Protein AF-A0A968CR43-F1 (afdb_monomer)

Foldseek 3Di:
DPVVLQLLLLQQQQVLQLCLLVDPDPVSNVVSVVSNVSSPVSNVVVVLVVQCVVCVPNNVVSSVVVVVVVVVCVVCVCVQQVVLCVVPNSNSSNVSNVVSVVVSVD

Structure (mmCIF, N/CA/C/O backbone):
data_AF-A0A968CR43-F1
#
_entry.id   AF-A0A968CR43-F1
#
loop_
_atom_site.group_PDB
_atom_site.id
_atom_site.type_symbol
_atom_site.label_atom_id
_atom_site.label_alt_id
_atom_site.label_comp_id
_atom_site.label_asym_id
_atom_site.label_entity_id
_atom_site.label_seq_id
_atom_site.pdbx_PDB_ins_code
_atom_site.Cartn_x
_atom_site.Cartn_y
_atom_site.Cartn_z
_atom_site.occupancy
_atom_site.B_iso_or_equiv
_atom_site.auth_seq_id
_atom_site.auth_comp_id
_atom_site.auth_asym_id
_atom_site.auth_atom_id
_atom_site.pdbx_PDB_model_num
ATOM 1 N N . SER A 1 1 ? -20.853 -5.723 7.496 1.00 53.69 1 SER A N 1
ATOM 2 C CA . SER A 1 1 ? -19.600 -5.266 6.861 1.00 53.69 1 SER A CA 1
ATOM 3 C C . SER A 1 1 ? -19.460 -5.931 5.505 1.00 53.69 1 SER A C 1
ATOM 5 O O . SER A 1 1 ? -20.000 -7.021 5.349 1.00 53.69 1 SER A O 1
ATOM 7 N N . ARG A 1 2 ? -18.795 -5.307 4.524 1.00 67.81 2 ARG A N 1
ATOM 8 C CA . ARG A 1 2 ? -18.420 -5.965 3.259 1.00 67.81 2 ARG A CA 1
ATOM 9 C C . ARG A 1 2 ? -16.917 -6.284 3.300 1.00 67.81 2 ARG A C 1
ATOM 11 O O . ARG A 1 2 ? -16.151 -5.620 2.613 1.00 67.81 2 ARG A O 1
ATOM 18 N N . PRO A 1 3 ? -16.478 -7.260 4.122 1.00 72.00 3 PRO A N 1
ATOM 19 C CA . PRO A 1 3 ? -15.052 -7.525 4.361 1.00 72.00 3 PRO A CA 1
ATOM 20 C C . PRO A 1 3 ? -14.288 -7.847 3.070 1.00 72.00 3 PRO A C 1
ATOM 22 O O . PRO A 1 3 ? -13.105 -7.548 2.955 1.00 72.00 3 PRO A O 1
ATOM 25 N N . PHE A 1 4 ? -14.987 -8.365 2.056 1.00 82.56 4 PHE A N 1
ATOM 26 C CA . PHE A 1 4 ? -14.412 -8.632 0.742 1.00 82.56 4 PHE A CA 1
ATOM 27 C C . PHE A 1 4 ? -13.878 -7.369 0.042 1.00 82.56 4 PHE A C 1
ATOM 29 O O . PHE A 1 4 ? -12.869 -7.456 -0.648 1.00 82.56 4 PHE A O 1
ATOM 36 N N . LEU A 1 5 ? -14.503 -6.195 0.224 1.00 87.12 5 LEU A N 1
ATOM 37 C CA . LEU A 1 5 ? -14.041 -4.945 -0.401 1.00 87.12 5 LEU A CA 1
ATOM 38 C C . LEU A 1 5 ? -12.698 -4.486 0.162 1.00 87.12 5 LEU A C 1
ATOM 40 O O . LEU A 1 5 ? -11.914 -3.872 -0.552 1.00 87.12 5 LEU A O 1
ATOM 44 N N . LEU A 1 6 ? -12.436 -4.819 1.423 1.00 90.12 6 LEU A N 1
ATOM 45 C CA . LEU A 1 6 ? -11.206 -4.484 2.124 1.00 90.12 6 LEU A CA 1
ATOM 46 C C . LEU A 1 6 ? -10.024 -5.235 1.492 1.00 90.12 6 LEU A C 1
ATOM 48 O O . LEU A 1 6 ? -9.072 -4.615 1.027 1.00 90.12 6 LEU A O 1
ATOM 52 N N . ILE A 1 7 ? -10.147 -6.560 1.376 1.00 91.12 7 ILE A N 1
ATOM 53 C CA . ILE A 1 7 ? -9.113 -7.427 0.793 1.00 91.12 7 ILE A CA 1
ATOM 54 C C . ILE A 1 7 ? -8.955 -7.151 -0.707 1.00 91.12 7 ILE A C 1
ATOM 56 O O . ILE A 1 7 ? -7.839 -6.964 -1.188 1.00 91.12 7 ILE A O 1
ATOM 60 N N . ILE A 1 8 ? -10.060 -7.072 -1.456 1.00 92.25 8 ILE A N 1
ATOM 61 C CA . ILE A 1 8 ? -10.008 -6.813 -2.902 1.00 92.25 8 ILE A CA 1
ATOM 62 C C . ILE A 1 8 ? -9.433 -5.424 -3.185 1.00 92.25 8 ILE A C 1
ATOM 64 O O . ILE A 1 8 ? -8.581 -5.291 -4.058 1.00 92.25 8 ILE A O 1
ATOM 68 N N . GLY A 1 9 ? -9.863 -4.396 -2.447 1.00 93.56 9 GLY A N 1
ATOM 69 C CA . GLY A 1 9 ? -9.352 -3.037 -2.607 1.00 93.56 9 GLY A CA 1
ATOM 70 C C . GLY A 1 9 ? -7.846 -2.966 -2.369 1.00 93.56 9 GLY A C 1
ATOM 71 O O . GLY A 1 9 ? -7.120 -2.381 -3.172 1.00 93.56 9 GLY A O 1
ATOM 72 N N . LEU A 1 10 ? -7.365 -3.645 -1.325 1.00 93.44 10 LEU A N 1
ATOM 73 C CA . LEU A 1 10 ? -5.944 -3.713 -1.008 1.00 93.44 10 LEU A CA 1
ATOM 74 C C . LEU A 1 10 ? -5.141 -4.437 -2.102 1.00 93.44 10 LEU A C 1
ATOM 76 O O . LEU A 1 10 ? -4.127 -3.910 -2.559 1.00 93.44 10 LEU A O 1
ATOM 80 N N . ILE A 1 11 ? -5.614 -5.596 -2.576 1.00 93.38 11 ILE A N 1
ATOM 81 C CA . ILE A 1 11 ? -4.968 -6.344 -3.668 1.00 93.38 11 ILE A CA 1
ATOM 82 C C . ILE A 1 11 ? -4.925 -5.502 -4.948 1.00 93.38 11 ILE A C 1
ATOM 84 O O . ILE A 1 11 ? -3.871 -5.404 -5.571 1.00 93.38 11 ILE A O 1
ATOM 88 N N . LEU A 1 12 ? -6.032 -4.856 -5.329 1.00 94.88 12 LEU A N 1
ATOM 89 C CA . LEU A 1 12 ? -6.087 -4.000 -6.519 1.00 94.88 12 LEU A CA 1
ATOM 90 C C . LEU A 1 12 ? -5.120 -2.815 -6.418 1.00 94.88 12 LEU A C 1
ATOM 92 O O . LEU A 1 12 ? -4.440 -2.505 -7.396 1.00 94.88 12 LEU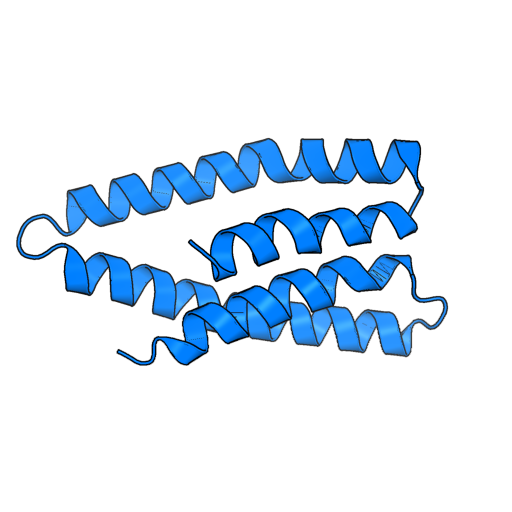 A O 1
ATOM 96 N N . ALA A 1 13 ? -5.017 -2.192 -5.240 1.00 94.56 13 ALA A N 1
ATOM 97 C CA . ALA A 1 13 ? -4.058 -1.125 -4.973 1.00 94.56 13 ALA A CA 1
ATOM 98 C C . ALA A 1 13 ? -2.608 -1.607 -5.153 1.00 94.56 13 ALA A C 1
ATOM 100 O O . ALA A 1 13 ? -1.854 -1.046 -5.948 1.00 94.56 13 ALA A O 1
ATOM 101 N N . GLY A 1 14 ? -2.222 -2.679 -4.456 1.00 93.69 14 GLY A N 1
ATOM 102 C CA . GLY A 1 14 ? -0.846 -3.180 -4.471 1.00 93.69 14 GLY A CA 1
ATOM 103 C C . GLY A 1 14 ? -0.416 -3.769 -5.807 1.00 93.69 14 GLY A C 1
ATOM 104 O O . GLY A 1 14 ? 0.665 -3.457 -6.298 1.00 93.69 14 GLY A O 1
ATOM 105 N N . VAL A 1 15 ? -1.261 -4.603 -6.414 1.00 94.12 15 VAL A N 1
ATOM 106 C CA . VAL A 1 15 ? -0.968 -5.243 -7.704 1.00 94.12 15 VAL A CA 1
ATOM 107 C C . VAL A 1 15 ? -0.970 -4.212 -8.828 1.00 94.12 15 VAL A C 1
ATOM 109 O O . VAL A 1 15 ? -0.076 -4.239 -9.672 1.00 94.12 15 VAL A O 1
ATOM 112 N N . GLY A 1 16 ? -1.923 -3.273 -8.815 1.00 95.50 16 GLY A N 1
ATOM 113 C CA . GLY A 1 16 ? -1.978 -2.181 -9.782 1.00 95.50 16 GLY A CA 1
ATOM 114 C C . GLY A 1 16 ? -0.6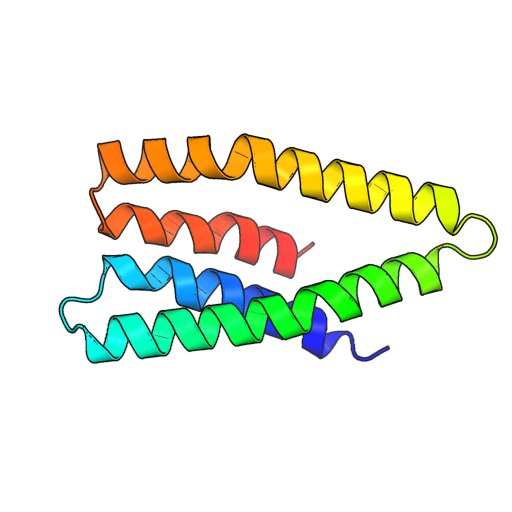79 -1.382 -9.785 1.00 95.50 16 GLY A C 1
ATOM 115 O O . GLY A 1 16 ? 0.000 -1.326 -10.806 1.00 95.50 16 GLY A O 1
ATOM 116 N N . LEU A 1 17 ? -0.279 -0.832 -8.635 1.00 94.75 17 LEU A N 1
ATOM 117 C CA . LEU A 1 17 ? 0.944 -0.033 -8.557 1.00 94.75 17 LEU A CA 1
ATOM 118 C C . LEU A 1 17 ? 2.217 -0.872 -8.753 1.00 94.75 17 LEU A C 1
ATOM 120 O O . LEU A 1 17 ? 3.168 -0.419 -9.388 1.00 94.75 17 LEU A O 1
ATOM 124 N N . GLY A 1 18 ? 2.240 -2.098 -8.226 1.00 95.50 18 GLY A N 1
ATOM 125 C CA . GLY A 1 18 ? 3.429 -2.944 -8.226 1.00 95.50 18 GLY A CA 1
ATOM 126 C C . GLY A 1 18 ? 3.823 -3.490 -9.598 1.00 95.50 18 GLY A C 1
ATOM 127 O O . GLY A 1 18 ? 4.999 -3.748 -9.841 1.00 95.50 18 GLY A O 1
ATOM 128 N N . LEU A 1 19 ? 2.872 -3.634 -10.524 1.00 96.25 19 LEU A N 1
ATOM 129 C CA . LEU A 1 19 ? 3.152 -4.107 -11.884 1.00 96.25 19 LEU A CA 1
ATOM 130 C C . LEU A 1 19 ? 3.542 -2.986 -12.861 1.00 96.25 19 LEU A C 1
ATOM 132 O O . LEU A 1 19 ? 4.010 -3.283 -13.965 1.00 96.25 19 LEU A O 1
ATOM 136 N N . ILE A 1 20 ? 3.383 -1.708 -12.487 1.00 96.19 20 ILE A N 1
ATOM 137 C CA . ILE A 1 20 ? 3.617 -0.566 -13.390 1.00 96.19 20 ILE A CA 1
ATOM 138 C C . ILE A 1 20 ? 5.031 -0.582 -13.970 1.00 96.19 20 ILE A C 1
ATOM 140 O O . ILE A 1 20 ? 5.194 -0.440 -15.180 1.00 96.19 20 ILE A O 1
ATOM 144 N N . GLY A 1 21 ? 6.057 -0.801 -13.149 1.00 93.81 21 GLY A N 1
ATOM 145 C CA . GLY A 1 21 ? 7.440 -0.734 -13.620 1.00 93.81 21 GLY A CA 1
ATOM 146 C C . GLY A 1 21 ? 7.917 -1.959 -14.405 1.00 93.81 21 GLY A C 1
ATOM 147 O O . GLY A 1 21 ? 9.044 -1.973 -14.896 1.00 93.81 21 GLY A O 1
ATOM 148 N N . LEU A 1 22 ? 7.065 -2.977 -14.566 1.00 94.81 22 LEU A N 1
ATOM 149 C CA . LEU A 1 22 ? 7.291 -4.086 -15.498 1.00 94.81 22 LEU A CA 1
ATOM 150 C C . LEU A 1 22 ? 6.746 -3.779 -16.902 1.00 94.81 22 LEU A C 1
ATOM 152 O O . LEU A 1 22 ? 7.096 -4.459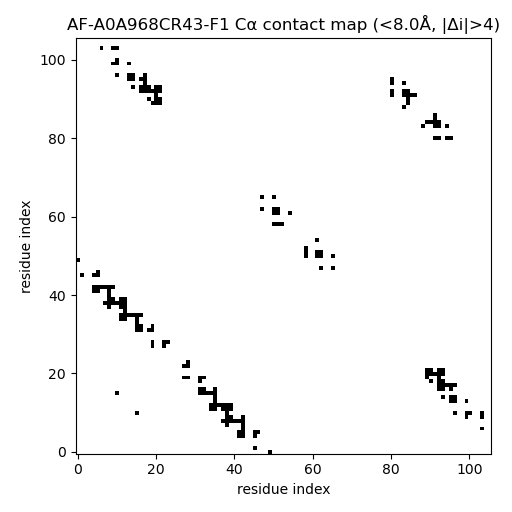 -17.871 1.00 94.81 22 LEU A O 1
ATOM 156 N N . CYS A 1 23 ? 5.886 -2.767 -17.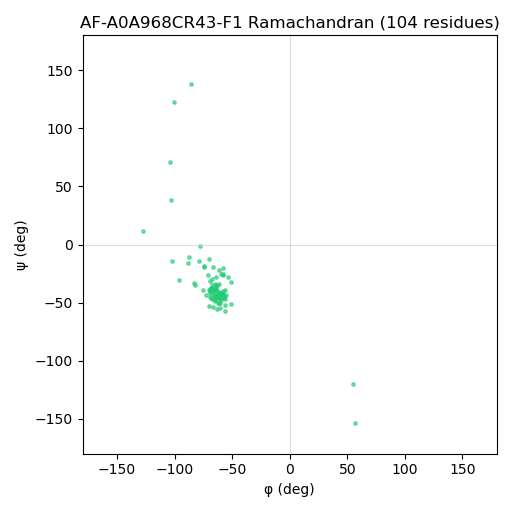026 1.00 95.50 23 CYS A N 1
ATOM 157 C CA . CYS A 1 23 ? 5.196 -2.444 -18.264 1.00 95.50 23 CYS A CA 1
ATOM 158 C C . CYS A 1 23 ? 6.036 -1.535 -19.166 1.00 95.50 23 CYS A C 1
ATOM 160 O O . CYS A 1 23 ? 6.629 -0.557 -18.725 1.00 95.50 23 CYS A O 1
ATOM 162 N N . LYS A 1 24 ? 6.022 -1.828 -20.472 1.00 91.81 24 LYS A N 1
ATOM 163 C CA . LYS A 1 24 ? 6.643 -0.982 -21.512 1.00 91.81 24 LYS A CA 1
ATOM 164 C C . LYS A 1 24 ? 5.631 -0.132 -22.289 1.00 91.81 24 LYS A C 1
ATOM 166 O O . LYS A 1 24 ? 6.022 0.771 -23.017 1.00 91.81 24 LYS A O 1
ATOM 171 N N . ASN A 1 25 ? 4.338 -0.441 -22.168 1.00 95.56 25 ASN A N 1
ATOM 172 C CA . ASN A 1 25 ? 3.260 0.245 -22.880 1.00 95.56 25 ASN A CA 1
ATOM 173 C C . ASN A 1 25 ? 2.570 1.254 -21.953 1.00 95.56 25 ASN A C 1
ATOM 175 O O . ASN A 1 25 ? 2.024 0.873 -20.917 1.00 95.56 25 ASN A O 1
ATOM 179 N N . TYR A 1 26 ? 2.545 2.522 -22.364 1.00 95.06 26 TYR A N 1
ATOM 180 C CA . TYR A 1 26 ? 1.913 3.618 -21.629 1.00 95.06 26 TYR A CA 1
ATOM 181 C C . TYR A 1 26 ? 0.429 3.370 -21.314 1.00 95.06 26 TYR A C 1
ATOM 183 O O . TYR A 1 26 ? -0.023 3.659 -20.209 1.00 95.06 26 TYR A O 1
ATOM 191 N N . GLN A 1 27 ? -0.328 2.780 -22.244 1.00 97.25 27 GLN A N 1
ATOM 192 C CA . GLN A 1 27 ? -1.747 2.481 -22.029 1.00 97.25 27 GLN A CA 1
ATOM 193 C C . GLN A 1 27 ? -1.944 1.468 -20.893 1.00 97.25 27 GLN A C 1
ATOM 195 O O . GLN A 1 27 ? -2.855 1.623 -20.083 1.00 97.25 27 GLN A O 1
ATOM 200 N N . LEU A 1 28 ? -1.060 0.467 -20.792 1.00 96.12 28 LEU A N 1
ATOM 201 C CA . LEU A 1 28 ? -1.090 -0.510 -19.699 1.00 96.12 28 LEU A CA 1
ATOM 202 C C . LEU A 1 28 ? -0.695 0.125 -18.365 1.00 96.12 28 LEU A C 1
ATOM 204 O O . LEU A 1 28 ? -1.336 -0.153 -17.357 1.00 96.12 28 LEU A O 1
ATOM 208 N N . VAL A 1 29 ? 0.301 1.017 -18.359 1.00 96.88 29 VAL A N 1
ATOM 209 C CA . VAL A 1 29 ? 0.666 1.788 -17.159 1.00 96.88 29 VAL A CA 1
ATOM 210 C C . VAL A 1 29 ? -0.529 2.596 -16.651 1.00 96.88 29 VAL A C 1
ATOM 212 O O . VAL A 1 29 ? -0.830 2.557 -15.461 1.00 96.88 29 VAL A O 1
ATOM 215 N N . MET A 1 30 ? -1.255 3.269 -17.547 1.00 97.69 30 MET A N 1
ATOM 216 C CA . MET A 1 30 ? -2.456 4.024 -17.182 1.00 97.69 30 MET A CA 1
ATOM 217 C C . MET A 1 30 ? -3.575 3.120 -16.662 1.00 97.69 30 MET A C 1
ATOM 219 O O . MET A 1 30 ? -4.167 3.420 -15.627 1.00 97.69 30 MET A O 1
ATOM 223 N N . ALA A 1 31 ? -3.833 1.985 -17.315 1.00 97.50 31 ALA A N 1
ATOM 224 C CA . ALA A 1 31 ? -4.827 1.019 -16.848 1.00 97.50 31 ALA A CA 1
ATOM 225 C C . ALA A 1 31 ? -4.499 0.486 -15.440 1.00 97.50 31 ALA A C 1
ATOM 227 O O . ALA A 1 31 ? -5.382 0.401 -14.583 1.00 97.50 31 ALA A O 1
ATOM 228 N N . LEU A 1 32 ? -3.227 0.185 -15.171 1.00 97.44 32 LEU A N 1
ATOM 229 C CA . LEU A 1 32 ? -2.753 -0.252 -13.858 1.00 97.44 32 LEU A CA 1
ATOM 230 C C . LEU A 1 32 ? -2.848 0.855 -12.800 1.00 97.44 32 LEU A C 1
ATOM 232 O O . LEU A 1 32 ? -3.294 0.590 -11.685 1.00 97.44 32 LEU A O 1
ATOM 236 N N . ALA A 1 33 ? -2.505 2.097 -13.149 1.00 97.25 33 ALA A N 1
ATOM 237 C CA . ALA A 1 33 ? -2.637 3.242 -12.251 1.00 97.25 33 ALA A CA 1
ATOM 238 C C . ALA A 1 33 ? -4.104 3.500 -11.866 1.00 97.25 33 ALA A C 1
ATOM 240 O O . ALA A 1 33 ? -4.407 3.691 -10.688 1.00 97.25 33 ALA A O 1
ATOM 241 N N . VAL A 1 34 ? -5.033 3.428 -12.828 1.00 98.00 34 VAL A N 1
ATOM 242 C CA . VAL A 1 34 ? -6.478 3.530 -12.558 1.00 98.00 34 VAL A CA 1
ATOM 243 C C . VAL A 1 34 ? -6.947 2.375 -11.677 1.00 98.00 34 VAL A C 1
ATOM 245 O O . VAL A 1 34 ? -7.655 2.604 -10.699 1.00 98.00 34 VAL A O 1
ATOM 248 N N . THR A 1 35 ? -6.516 1.146 -11.973 1.00 97.25 35 THR A N 1
ATOM 249 C CA . THR A 1 35 ? -6.846 -0.040 -11.165 1.00 97.25 35 THR A CA 1
ATOM 250 C C . THR A 1 35 ? -6.390 0.136 -9.717 1.00 97.25 35 THR A C 1
ATOM 252 O O . THR A 1 35 ? -7.164 -0.099 -8.788 1.00 97.25 35 THR A O 1
ATOM 255 N N . SER A 1 36 ? -5.168 0.636 -9.521 1.00 97.38 36 SER A N 1
ATOM 256 C CA . SER A 1 36 ? -4.654 0.963 -8.195 1.00 97.38 36 SER A CA 1
ATOM 257 C C . SER A 1 36 ? -5.495 2.039 -7.510 1.00 97.38 36 SER A C 1
ATOM 259 O O . SER A 1 36 ? -5.823 1.899 -6.334 1.00 97.38 36 SER A O 1
ATOM 261 N N . GLY A 1 37 ? -5.867 3.103 -8.228 1.00 97.00 37 GLY A N 1
ATOM 262 C CA . GLY A 1 37 ? -6.705 4.183 -7.702 1.00 97.00 37 GLY A CA 1
ATOM 263 C C . GLY A 1 37 ? -8.079 3.695 -7.235 1.00 97.00 37 GLY A C 1
ATOM 264 O O . GLY A 1 37 ? -8.529 4.074 -6.156 1.00 97.00 37 GLY A O 1
ATOM 265 N N . ILE A 1 38 ? -8.710 2.794 -7.995 1.00 97.06 38 ILE A N 1
ATOM 266 C CA . ILE A 1 38 ? -9.975 2.146 -7.614 1.00 97.06 38 ILE A CA 1
ATOM 267 C C . ILE A 1 38 ? -9.792 1.324 -6.332 1.00 97.06 38 ILE A C 1
ATOM 269 O O . ILE A 1 38 ? -10.617 1.416 -5.423 1.00 97.06 38 ILE A O 1
ATOM 273 N N . GLY A 1 39 ? -8.704 0.556 -6.233 1.00 95.56 39 GLY A N 1
ATOM 274 C CA . GLY A 1 39 ? -8.395 -0.235 -5.041 1.00 95.56 39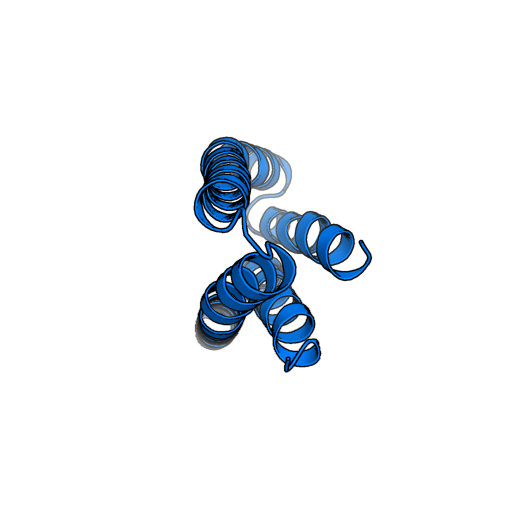 GLY A CA 1
ATOM 275 C C . GLY A 1 39 ? -8.232 0.623 -3.784 1.00 95.56 39 GLY A C 1
ATOM 276 O O . GLY A 1 39 ? -8.868 0.362 -2.764 1.00 95.56 39 GLY A O 1
ATOM 277 N N . ILE A 1 40 ? -7.454 1.704 -3.888 1.00 94.75 40 ILE A N 1
ATOM 278 C CA . ILE A 1 40 ? -7.230 2.679 -2.810 1.00 94.75 40 ILE A CA 1
ATOM 279 C C . ILE A 1 40 ? -8.559 3.318 -2.374 1.00 94.75 40 ILE A C 1
ATOM 281 O O . ILE A 1 40 ? -8.852 3.393 -1.178 1.00 94.75 40 ILE A O 1
ATOM 285 N N . ALA A 1 41 ? -9.391 3.727 -3.337 1.00 94.94 41 ALA A N 1
ATOM 286 C CA . ALA A 1 41 ? -10.695 4.331 -3.078 1.00 94.94 41 ALA A CA 1
ATOM 287 C C . ALA A 1 41 ? -11.686 3.362 -2.409 1.00 94.94 41 ALA A C 1
ATOM 289 O O . ALA A 1 41 ? -12.493 3.794 -1.589 1.00 94.94 41 ALA A O 1
ATOM 290 N N . ALA A 1 42 ? -11.624 2.066 -2.725 1.00 94.12 42 ALA A N 1
ATOM 291 C CA . ALA A 1 42 ? -12.443 1.043 -2.076 1.00 94.12 42 ALA A CA 1
ATOM 292 C C . ALA A 1 42 ? -11.943 0.705 -0.660 1.00 94.12 42 ALA A C 1
ATOM 294 O O . ALA A 1 42 ? -12.749 0.527 0.253 1.00 94.12 42 ALA A O 1
ATOM 295 N N . TYR A 1 43 ? -10.622 0.641 -0.467 1.00 92.75 43 TYR A N 1
ATOM 296 C CA . TYR A 1 43 ? -9.997 0.235 0.791 1.00 92.75 43 TYR A CA 1
ATOM 297 C C . TYR A 1 43 ? -10.179 1.267 1.913 1.00 92.75 43 TYR A C 1
ATOM 299 O O . TYR A 1 43 ? -10.654 0.915 2.991 1.00 92.75 43 TYR A O 1
ATOM 307 N N . HIS A 1 44 ? -9.827 2.539 1.688 1.00 92.38 44 HIS A N 1
ATOM 308 C CA . HIS A 1 44 ? -9.794 3.548 2.758 1.00 92.38 44 HIS A CA 1
ATOM 309 C C . HIS A 1 44 ? -11.111 3.732 3.535 1.00 92.38 44 HIS A C 1
ATOM 311 O O . HIS A 1 44 ? -11.070 3.677 4.770 1.00 92.38 44 HIS A O 1
ATOM 317 N N . PRO A 1 45 ? -12.272 3.953 2.885 1.00 92.25 45 PRO A N 1
ATOM 318 C CA . PRO A 1 45 ? -13.525 4.154 3.606 1.00 92.25 45 PRO A CA 1
ATOM 319 C C . PRO A 1 45 ? -13.985 2.881 4.324 1.00 92.25 45 PRO A C 1
ATOM 321 O O . PRO A 1 45 ? -14.472 2.968 5.451 1.00 92.25 45 PRO A O 1
ATOM 324 N N . GLU A 1 46 ? -13.800 1.701 3.725 1.00 93.25 46 GLU A N 1
ATOM 325 C CA . GLU A 1 46 ? -14.184 0.430 4.350 1.00 93.25 46 GLU A CA 1
ATOM 326 C C . GLU A 1 46 ? -13.279 0.068 5.534 1.00 93.25 46 GLU A C 1
ATOM 328 O O . GLU A 1 46 ? -13.786 -0.376 6.564 1.00 93.25 46 GLU A O 1
ATOM 333 N N . ALA A 1 47 ? -11.969 0.323 5.445 1.00 91.88 47 ALA A N 1
ATOM 334 C CA . ALA A 1 47 ? -11.026 0.109 6.542 1.00 91.88 47 ALA A CA 1
ATOM 335 C C . ALA A 1 47 ? -11.359 0.993 7.753 1.00 91.88 47 ALA A C 1
ATOM 337 O O . ALA A 1 47 ? -11.520 0.490 8.865 1.00 91.88 47 ALA A O 1
ATOM 338 N N . ALA A 1 48 ? -11.555 2.298 7.534 1.00 93.25 48 ALA A N 1
ATOM 339 C CA . ALA A 1 48 ? -11.945 3.226 8.595 1.00 93.25 48 ALA A CA 1
ATOM 340 C C . ALA A 1 48 ? -13.309 2.859 9.205 1.00 93.25 48 ALA A C 1
ATOM 342 O O . ALA A 1 48 ? -13.483 2.883 10.425 1.00 93.25 48 ALA A O 1
ATOM 343 N N . ARG A 1 49 ? -14.276 2.471 8.364 1.00 92.06 49 ARG A N 1
ATOM 344 C CA . ARG A 1 49 ? -15.599 2.018 8.803 1.00 92.06 49 ARG A CA 1
ATOM 345 C C . ARG A 1 49 ? -15.506 0.764 9.668 1.00 92.06 49 ARG A C 1
ATOM 347 O O . ARG A 1 49 ? -16.202 0.695 10.678 1.00 92.06 49 ARG A O 1
ATOM 354 N N . LEU A 1 50 ? -14.685 -0.215 9.282 1.00 93.06 50 LEU A N 1
ATOM 355 C CA . LEU A 1 50 ? -14.506 -1.451 10.042 1.00 93.06 50 LEU A CA 1
ATOM 356 C C . LEU A 1 50 ? -13.871 -1.169 11.406 1.00 93.06 50 LEU A C 1
ATOM 358 O O . LEU A 1 50 ? -14.425 -1.587 12.416 1.00 93.06 50 LEU A O 1
ATOM 362 N N . VAL A 1 51 ? -12.788 -0.386 11.451 1.00 93.62 51 VAL A N 1
ATOM 363 C CA . VAL A 1 51 ? -12.152 0.018 12.716 1.00 93.62 51 VAL A CA 1
ATOM 364 C C . VAL A 1 51 ? -13.149 0.735 13.625 1.00 93.62 51 VAL A C 1
ATOM 366 O O . VAL A 1 51 ? -13.250 0.414 14.805 1.00 93.62 51 VAL A O 1
ATOM 369 N N . ASN A 1 52 ? -13.931 1.677 13.090 1.00 93.69 52 ASN A N 1
ATOM 370 C CA . ASN A 1 52 ? -14.932 2.401 13.873 1.00 93.69 52 ASN A CA 1
ATOM 371 C C . ASN A 1 52 ? -16.054 1.491 14.400 1.00 93.69 52 ASN A C 1
ATOM 373 O O . ASN A 1 52 ? -16.555 1.711 15.504 1.00 93.69 52 ASN A O 1
ATOM 377 N N . P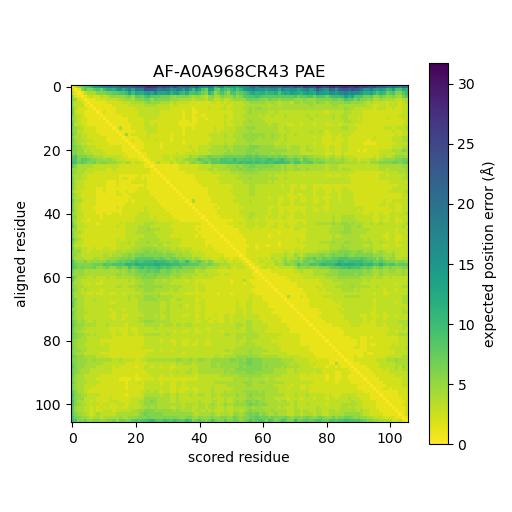HE A 1 53 ? -16.451 0.491 13.608 1.00 91.94 53 PHE A N 1
ATOM 378 C CA . PHE A 1 53 ? -17.485 -0.476 13.966 1.00 91.94 53 PHE A CA 1
ATOM 379 C C . PHE A 1 53 ? -17.022 -1.413 15.090 1.00 91.94 53 PHE A C 1
ATOM 381 O O . PHE A 1 53 ? -17.754 -1.592 16.060 1.00 91.94 53 PHE A O 1
ATOM 388 N N . GLU A 1 54 ? -15.794 -1.932 15.007 1.00 93.06 54 GLU A N 1
ATOM 389 C CA . GLU A 1 54 ? -15.211 -2.837 16.012 1.00 93.06 54 GLU A CA 1
ATOM 390 C C . GLU A 1 54 ? -14.782 -2.112 17.305 1.00 93.06 54 GLU A C 1
ATOM 392 O O . GLU A 1 54 ? -14.641 -2.727 18.358 1.00 93.06 54 GLU A O 1
ATOM 397 N N . ALA A 1 55 ? -14.611 -0.787 17.273 1.00 92.50 55 ALA A N 1
ATOM 398 C CA . ALA A 1 55 ? -14.111 -0.009 18.410 1.00 92.50 55 ALA A CA 1
ATOM 399 C C . ALA A 1 55 ? -15.076 0.125 19.608 1.00 92.50 55 ALA A C 1
ATOM 401 O O . ALA A 1 55 ? -14.670 0.602 20.674 1.00 92.50 55 ALA A O 1
ATOM 402 N N . GLY A 1 56 ? -16.357 -0.227 19.452 1.00 92.06 56 GLY A N 1
ATOM 403 C CA . GLY A 1 56 ? -17.366 -0.107 20.511 1.00 92.06 56 GLY A CA 1
ATOM 404 C C . GLY A 1 56 ? -17.461 1.315 21.086 1.00 92.06 56 GLY A C 1
ATOM 405 O O . GLY A 1 56 ? -17.738 2.270 20.358 1.00 92.06 56 GLY A O 1
ATOM 406 N N . ASN A 1 57 ? -17.213 1.464 22.393 1.00 93.69 57 ASN A N 1
ATOM 407 C CA . ASN A 1 57 ? -17.216 2.762 23.087 1.00 93.69 57 ASN A CA 1
ATOM 408 C C . ASN A 1 57 ? -15.926 3.580 22.877 1.00 93.69 57 ASN A C 1
ATOM 410 O O . ASN A 1 57 ? -15.908 4.774 23.162 1.00 93.69 57 ASN A O 1
ATOM 414 N N . GLN A 1 58 ? -14.849 2.973 22.369 1.00 95.12 58 GLN A N 1
ATOM 415 C CA . GLN A 1 58 ? -13.519 3.589 22.257 1.00 95.12 58 GLN A CA 1
ATOM 416 C C . GLN A 1 58 ? -13.189 4.038 20.823 1.00 95.12 58 GLN A C 1
ATOM 418 O O . GLN A 1 58 ? -12.053 3.927 20.362 1.00 95.12 58 GLN A O 1
ATOM 423 N N . LYS A 1 59 ? -14.185 4.567 20.101 1.00 94.12 59 LYS A N 1
ATOM 424 C CA . LYS A 1 59 ? -14.068 4.939 18.676 1.00 94.12 5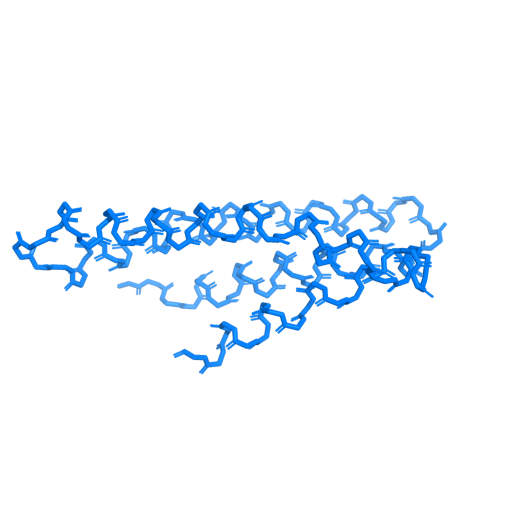9 LYS A CA 1
ATOM 425 C C . LYS A 1 59 ? -12.927 5.908 18.391 1.00 94.12 59 LYS A C 1
ATOM 427 O O . LYS A 1 59 ? -12.191 5.712 17.428 1.00 94.12 59 LYS A O 1
ATOM 432 N N . ASN A 1 60 ? -12.768 6.926 19.234 1.00 94.56 60 ASN A N 1
ATOM 433 C CA . ASN A 1 60 ? -11.732 7.941 19.048 1.00 94.56 60 ASN A CA 1
ATOM 434 C C . ASN A 1 60 ? -10.338 7.321 19.178 1.00 94.56 60 ASN A C 1
ATOM 436 O O . ASN A 1 60 ? -9.519 7.494 18.283 1.00 94.56 60 ASN A O 1
ATOM 440 N N . THR A 1 61 ? -10.102 6.525 20.225 1.00 96.31 61 THR A N 1
ATOM 441 C CA . THR A 1 61 ? -8.827 5.829 20.441 1.00 96.31 61 THR A CA 1
ATOM 442 C C . THR A 1 61 ? -8.500 4.873 19.296 1.00 96.31 61 THR A C 1
ATOM 444 O O . THR A 1 61 ? -7.389 4.902 18.773 1.00 96.31 61 THR A O 1
ATOM 447 N N . ALA A 1 62 ? -9.466 4.062 18.855 1.00 96.06 62 ALA A N 1
ATOM 448 C CA . ALA A 1 62 ? -9.260 3.119 17.757 1.00 96.06 62 ALA A CA 1
ATOM 449 C C . ALA A 1 62 ? -8.925 3.829 16.435 1.00 96.06 62 ALA A C 1
ATOM 451 O O . ALA A 1 62 ? -7.990 3.438 15.737 1.00 96.06 62 ALA A O 1
ATOM 452 N N . MET A 1 63 ? -9.632 4.920 16.119 1.00 96.19 63 MET A N 1
ATOM 453 C CA . MET A 1 63 ? -9.340 5.736 14.939 1.00 96.19 63 MET A CA 1
ATOM 454 C C . MET A 1 63 ? -7.992 6.461 15.047 1.00 96.19 63 MET A C 1
ATOM 456 O O . MET A 1 63 ? -7.296 6.586 14.041 1.00 96.19 63 MET A O 1
ATOM 460 N N . SER A 1 64 ? -7.581 6.894 16.245 1.00 96.62 64 SER A N 1
ATOM 461 C CA . SER A 1 64 ? -6.243 7.453 16.473 1.00 96.62 64 SER A CA 1
ATOM 462 C C . SER A 1 64 ? -5.147 6.418 16.218 1.00 96.62 64 SER A C 1
ATOM 464 O O . SER A 1 64 ? -4.188 6.726 15.516 1.00 96.62 64 SER A O 1
ATOM 466 N N . ILE A 1 65 ? -5.298 5.182 16.709 1.00 96.19 65 ILE A N 1
ATOM 467 C CA . ILE A 1 65 ? -4.342 4.089 16.452 1.00 96.19 65 ILE A CA 1
ATOM 468 C C . ILE A 1 65 ? -4.274 3.771 14.951 1.00 96.19 65 ILE A C 1
ATOM 470 O O . ILE A 1 65 ? -3.181 3.666 14.393 1.00 96.19 65 ILE A O 1
ATOM 474 N N . PHE A 1 66 ? -5.425 3.691 14.275 1.00 94.69 66 PHE A N 1
ATOM 475 C CA . PHE A 1 66 ? -5.484 3.518 12.821 1.00 94.69 66 PHE A CA 1
ATOM 476 C C . PHE A 1 66 ? -4.747 4.644 12.073 1.00 94.69 66 PHE A C 1
ATOM 478 O O . PHE A 1 66 ? -3.965 4.379 11.159 1.00 94.69 66 PHE A O 1
ATOM 485 N N . GLY A 1 67 ? -4.922 5.896 12.505 1.00 96.19 67 GLY A N 1
ATOM 486 C CA . GLY A 1 67 ? -4.219 7.055 11.949 1.00 96.19 67 GLY A CA 1
ATOM 487 C C . GLY A 1 67 ? -2.701 7.025 12.162 1.00 96.19 67 GLY A C 1
ATOM 488 O O . GLY A 1 67 ? -1.946 7.379 11.252 1.00 96.19 67 GLY A O 1
ATOM 489 N N . VAL A 1 68 ? -2.234 6.551 13.322 1.00 97.50 68 VAL A N 1
ATOM 490 C CA . VAL A 1 68 ? -0.798 6.349 13.587 1.00 97.50 68 VAL A CA 1
ATOM 491 C C . VAL A 1 68 ? -0.218 5.322 12.614 1.00 97.50 68 VAL A C 1
ATOM 493 O O . VAL A 1 68 ? 0.805 5.597 11.990 1.00 97.50 68 VAL A O 1
ATOM 496 N N . GLY A 1 69 ? -0.896 4.189 12.407 1.00 94.12 69 GLY A N 1
ATOM 497 C CA . GLY A 1 69 ? -0.478 3.182 11.425 1.00 94.12 69 GLY A CA 1
ATOM 498 C C . GLY A 1 69 ? -0.366 3.747 10.005 1.00 94.12 69 GLY A C 1
ATOM 499 O O . GLY A 1 69 ? 0.641 3.532 9.330 1.00 94.12 69 GLY A O 1
ATOM 500 N N . GLY A 1 70 ? -1.354 4.542 9.577 1.00 93.25 70 GLY A N 1
ATOM 501 C CA . GLY A 1 70 ? -1.322 5.235 8.285 1.00 93.25 70 GLY A CA 1
ATOM 502 C C . GLY A 1 70 ? -0.144 6.206 8.150 1.00 93.25 70 GLY A C 1
ATOM 503 O O . GLY A 1 70 ? 0.543 6.209 7.130 1.00 93.25 70 GLY A O 1
ATOM 504 N N . THR A 1 71 ? 0.139 6.982 9.199 1.00 96.69 71 THR A N 1
ATOM 505 C CA . THR A 1 71 ? 1.277 7.918 9.235 1.00 96.69 71 THR A CA 1
ATOM 506 C C . THR A 1 71 ? 2.617 7.188 9.143 1.00 96.69 71 THR A C 1
ATOM 508 O O . THR A 1 71 ? 3.494 7.606 8.391 1.00 96.69 71 THR A O 1
ATOM 511 N N . ILE A 1 72 ? 2.772 6.071 9.861 1.00 96.25 72 ILE A N 1
ATOM 512 C CA . ILE A 1 72 ? 3.980 5.237 9.798 1.00 96.25 72 ILE A CA 1
ATOM 513 C C . ILE A 1 72 ? 4.178 4.694 8.378 1.00 96.25 72 ILE A C 1
ATOM 515 O O . ILE A 1 72 ? 5.275 4.794 7.830 1.00 96.25 72 ILE A O 1
ATOM 519 N N . GLY A 1 73 ? 3.116 4.171 7.757 1.00 93.25 73 GLY A N 1
ATOM 520 C CA . GLY A 1 73 ? 3.161 3.698 6.373 1.00 93.25 73 GLY A CA 1
ATOM 521 C C . GLY A 1 73 ? 3.557 4.803 5.390 1.00 93.25 73 GLY A C 1
ATOM 522 O O . GLY A 1 73 ? 4.416 4.587 4.539 1.00 93.25 73 GLY A O 1
ATOM 523 N N . PHE A 1 74 ? 2.995 6.005 5.547 1.00 93.94 74 PHE A N 1
ATOM 524 C CA . PHE A 1 74 ? 3.340 7.169 4.729 1.00 93.94 74 PHE A CA 1
ATOM 525 C C . PHE A 1 74 ? 4.798 7.615 4.916 1.00 93.94 74 PHE A C 1
ATOM 527 O O . PHE A 1 74 ? 5.443 8.015 3.951 1.00 93.94 74 PHE A O 1
ATOM 534 N N . ALA A 1 75 ? 5.339 7.506 6.131 1.00 96.44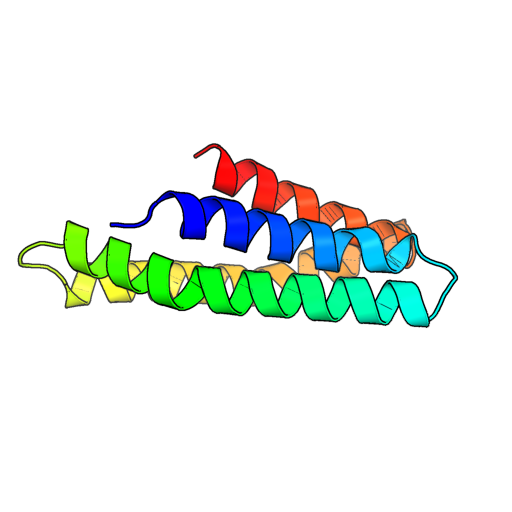 75 ALA A N 1
ATOM 535 C CA . ALA A 1 75 ? 6.727 7.850 6.418 1.00 96.44 75 ALA A CA 1
ATOM 536 C C . ALA A 1 75 ? 7.717 6.820 5.848 1.00 96.44 75 ALA A C 1
ATOM 538 O O . ALA A 1 75 ? 8.728 7.204 5.270 1.00 96.44 75 ALA A O 1
ATOM 539 N N . ILE A 1 76 ? 7.437 5.519 5.993 1.00 95.75 76 ILE A N 1
ATOM 540 C CA . ILE A 1 76 ? 8.351 4.430 5.598 1.00 95.75 76 ILE A CA 1
ATOM 541 C C . ILE A 1 76 ? 8.238 4.095 4.103 1.00 95.75 76 ILE A C 1
ATOM 543 O O . ILE A 1 76 ? 9.234 3.733 3.473 1.00 95.75 76 ILE A O 1
ATOM 547 N N . GLY A 1 77 ? 7.047 4.232 3.515 1.00 94.62 77 GLY A N 1
ATOM 548 C CA . GLY A 1 77 ? 6.755 3.860 2.129 1.00 94.62 77 GLY A CA 1
ATOM 549 C C . GLY A 1 77 ? 7.738 4.434 1.100 1.00 94.62 77 GLY A C 1
ATOM 550 O O . GLY A 1 77 ? 8.297 3.653 0.326 1.00 94.62 77 GLY A O 1
ATOM 551 N N . PRO A 1 78 ? 8.020 5.754 1.109 1.00 95.88 78 PRO A N 1
ATOM 552 C CA . PRO A 1 78 ? 8.992 6.374 0.212 1.00 95.88 78 PRO A CA 1
ATOM 553 C C . PRO A 1 78 ? 10.396 5.776 0.324 1.00 95.88 78 PRO A C 1
ATOM 555 O O . PRO A 1 78 ? 11.038 5.563 -0.701 1.00 95.88 78 PRO A O 1
ATOM 558 N N . PHE A 1 79 ? 10.870 5.451 1.530 1.00 96.75 79 PHE A N 1
ATOM 559 C CA . PHE A 1 79 ? 12.190 4.836 1.708 1.00 96.75 79 PHE A CA 1
ATOM 560 C C . PHE A 1 79 ? 12.242 3.433 1.106 1.00 96.75 79 PHE A C 1
ATOM 562 O O . PHE A 1 79 ? 13.188 3.110 0.388 1.00 96.75 79 PHE A O 1
ATOM 569 N N . LEU A 1 80 ? 11.206 2.626 1.349 1.00 95.44 80 LEU A N 1
ATOM 570 C CA . LEU A 1 80 ? 11.111 1.265 0.825 1.00 95.44 80 LEU A CA 1
ATOM 571 C C . LEU A 1 80 ? 11.108 1.254 -0.707 1.00 95.44 80 LEU A C 1
ATOM 573 O O . LEU A 1 80 ? 11.903 0.538 -1.317 1.00 95.44 80 LEU A O 1
ATOM 577 N N . ILE A 1 81 ? 10.250 2.065 -1.337 1.00 96.19 81 ILE A N 1
ATOM 578 C CA . ILE A 1 81 ? 10.176 2.101 -2.802 1.00 96.19 81 ILE A CA 1
ATOM 579 C C . ILE A 1 81 ? 11.430 2.725 -3.415 1.00 96.19 81 ILE A C 1
ATOM 581 O O . ILE A 1 81 ? 11.931 2.211 -4.407 1.00 96.19 81 ILE A O 1
ATOM 585 N N . THR A 1 82 ? 11.995 3.771 -2.807 1.00 97.25 82 THR A N 1
ATOM 586 C CA . THR A 1 82 ? 13.219 4.408 -3.317 1.00 97.25 82 THR A CA 1
ATOM 587 C C . THR A 1 82 ? 14.395 3.436 -3.301 1.00 97.25 82 THR A C 1
ATOM 589 O O . THR A 1 82 ? 15.098 3.321 -4.301 1.00 97.25 82 THR A O 1
ATOM 592 N N . ALA A 1 83 ? 14.585 2.683 -2.213 1.00 97.12 83 ALA A N 1
ATOM 593 C CA . ALA A 1 83 ? 15.632 1.666 -2.138 1.00 97.12 83 ALA A CA 1
ATOM 594 C C . ALA A 1 83 ? 15.458 0.584 -3.220 1.00 97.12 83 ALA A C 1
ATOM 596 O O . ALA A 1 83 ? 16.422 0.211 -3.889 1.00 97.12 83 ALA A O 1
ATOM 597 N N . ALA A 1 84 ? 14.222 0.126 -3.445 1.00 97.06 84 ALA A N 1
ATOM 598 C CA . ALA A 1 84 ? 13.919 -0.856 -4.482 1.00 97.06 84 ALA A CA 1
ATOM 599 C C . ALA A 1 84 ? 14.162 -0.313 -5.901 1.00 97.06 84 ALA A C 1
ATOM 601 O O . ALA A 1 84 ? 14.696 -1.033 -6.744 1.00 97.06 84 ALA A O 1
ATOM 602 N N . LEU A 1 85 ? 13.812 0.951 -6.159 1.00 97.31 85 LEU A N 1
ATOM 603 C CA . LEU A 1 85 ? 14.051 1.607 -7.446 1.00 97.31 85 LEU A CA 1
ATOM 604 C C . LEU A 1 85 ? 15.546 1.807 -7.724 1.00 97.31 85 LEU A C 1
ATOM 606 O O . LEU A 1 85 ? 15.982 1.613 -8.851 1.00 97.31 85 LEU A O 1
ATOM 610 N N . ILE A 1 86 ? 16.350 2.140 -6.711 1.00 97.94 86 ILE A N 1
ATOM 611 C CA . ILE A 1 86 ? 17.810 2.256 -6.869 1.00 97.94 86 ILE A CA 1
ATOM 612 C C . ILE A 1 86 ? 18.431 0.896 -7.222 1.00 97.94 86 ILE A C 1
ATOM 614 O O . ILE A 1 86 ? 19.339 0.826 -8.046 1.00 97.94 86 ILE A O 1
ATOM 618 N N . GLN A 1 87 ? 17.943 -0.191 -6.616 1.00 97.31 87 GLN A N 1
ATOM 619 C CA . GLN A 1 87 ? 18.528 -1.521 -6.786 1.00 97.31 87 GLN A CA 1
ATOM 620 C C . GLN A 1 87 ? 18.063 -2.250 -8.056 1.00 97.31 87 GLN A C 1
ATOM 622 O O . GLN A 1 87 ? 18.837 -3.015 -8.641 1.00 97.31 87 GLN A O 1
ATOM 627 N N . TRP A 1 88 ? 16.806 -2.057 -8.464 1.00 97.38 88 TRP A N 1
ATOM 628 C CA . TRP A 1 88 ? 16.165 -2.820 -9.542 1.00 97.38 88 TRP A CA 1
ATOM 629 C C . TRP A 1 88 ? 15.535 -1.954 -10.636 1.00 97.38 88 TRP A C 1
ATOM 631 O O . TRP A 1 88 ? 14.804 -2.486 -11.479 1.00 97.38 88 TRP A O 1
ATOM 641 N N . ASP A 1 89 ? 15.817 -0.649 -10.650 1.00 96.19 89 ASP A N 1
ATOM 642 C CA . ASP A 1 89 ? 15.174 0.315 -11.549 1.00 96.19 89 ASP A CA 1
ATOM 643 C C . ASP A 1 89 ? 13.638 0.265 -11.363 1.00 96.19 89 ASP A C 1
ATOM 645 O O . ASP A 1 89 ? 13.126 -0.150 -10.320 1.00 96.19 89 ASP A O 1
ATOM 649 N N . LEU A 1 90 ? 12.862 0.628 -12.380 1.00 94.44 90 LEU A N 1
ATOM 650 C CA . LEU A 1 90 ? 11.403 0.575 -12.411 1.00 94.44 90 LEU A CA 1
ATOM 651 C C . LEU A 1 90 ? 10.844 -0.793 -11.998 1.00 94.44 90 LEU A C 1
ATOM 653 O O . LEU A 1 90 ? 9.801 -0.855 -11.343 1.00 94.44 90 LEU A O 1
ATOM 657 N N . LYS A 1 91 ? 11.546 -1.899 -12.280 1.00 95.44 91 LYS A N 1
ATOM 658 C CA . LYS A 1 91 ? 11.099 -3.245 -11.874 1.00 95.44 91 LYS A CA 1
ATOM 659 C C . LYS A 1 91 ? 10.992 -3.394 -10.355 1.00 95.44 91 LYS A C 1
ATOM 661 O O . LYS A 1 91 ? 10.227 -4.234 -9.890 1.00 95.44 91 LYS A O 1
ATOM 666 N N . GLY A 1 92 ? 11.695 -2.554 -9.592 1.00 95.62 92 GLY A N 1
ATOM 667 C CA . GLY A 1 92 ? 11.601 -2.481 -8.137 1.00 95.62 92 GLY A CA 1
ATOM 668 C C . GLY A 1 92 ? 10.194 -2.172 -7.619 1.00 95.62 92 GLY A C 1
ATOM 669 O O . GLY A 1 92 ? 9.892 -2.526 -6.485 1.00 95.62 92 GLY A O 1
ATOM 670 N N . THR A 1 93 ? 9.298 -1.612 -8.444 1.00 96.25 93 THR A N 1
ATOM 671 C CA . THR A 1 93 ? 7.877 -1.399 -8.093 1.00 96.25 93 THR A CA 1
ATOM 672 C C . THR A 1 93 ? 7.164 -2.664 -7.616 1.00 96.25 93 THR A C 1
ATOM 674 O O . THR A 1 93 ? 6.298 -2.571 -6.746 1.00 96.25 93 THR A O 1
ATOM 677 N N . ILE A 1 94 ? 7.591 -3.850 -8.065 1.00 96.19 94 ILE A N 1
ATOM 678 C CA . ILE A 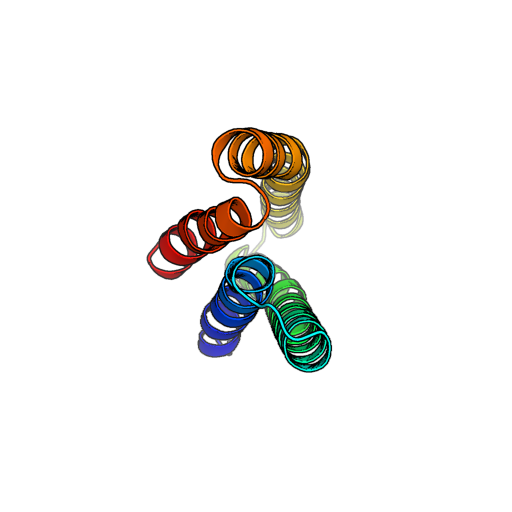1 94 ? 7.001 -5.135 -7.663 1.00 96.19 94 ILE A CA 1
ATOM 679 C C . ILE A 1 94 ? 7.044 -5.371 -6.148 1.00 96.19 94 ILE A C 1
ATOM 681 O O . ILE A 1 94 ? 6.189 -6.076 -5.611 1.00 96.19 94 ILE A O 1
ATOM 685 N N . ILE A 1 95 ? 7.988 -4.744 -5.434 1.00 95.38 95 ILE A N 1
ATOM 686 C CA . ILE A 1 95 ? 8.101 -4.873 -3.979 1.00 95.38 95 ILE A CA 1
ATOM 687 C C . ILE A 1 95 ? 6.839 -4.399 -3.251 1.00 95.38 95 ILE A C 1
ATOM 689 O O . ILE A 1 95 ? 6.554 -4.881 -2.162 1.00 95.38 95 ILE A O 1
ATOM 693 N N . LEU A 1 96 ? 6.054 -3.497 -3.851 1.00 93.62 96 LEU A N 1
ATOM 694 C CA . LEU A 1 96 ? 4.824 -2.961 -3.261 1.00 93.62 96 LEU A CA 1
ATOM 695 C C . LEU A 1 96 ? 3.720 -4.016 -3.117 1.00 93.62 96 LEU A C 1
ATOM 697 O O . LEU A 1 96 ? 2.820 -3.856 -2.294 1.00 93.62 96 LEU A O 1
ATOM 701 N N . ILE A 1 97 ? 3.815 -5.123 -3.858 1.00 94.00 97 ILE A N 1
ATOM 702 C CA . ILE A 1 97 ? 2.902 -6.262 -3.725 1.00 94.00 97 ILE A CA 1
ATOM 703 C C . ILE A 1 97 ? 3.134 -6.990 -2.395 1.00 94.00 97 ILE A C 1
ATOM 705 O O . ILE A 1 97 ? 2.188 -7.519 -1.813 1.00 94.00 97 ILE A O 1
ATOM 709 N N . LEU A 1 98 ? 4.366 -6.998 -1.877 1.00 93.06 98 LEU A N 1
ATOM 710 C CA . LEU A 1 98 ? 4.734 -7.722 -0.660 1.00 93.06 98 LEU A CA 1
ATOM 711 C C . LEU A 1 98 ? 4.008 -7.213 0.602 1.00 93.06 98 LEU A C 1
ATOM 713 O O . LEU A 1 98 ? 3.332 -8.027 1.232 1.00 93.06 98 LEU A O 1
ATOM 717 N N . PRO A 1 99 ? 4.058 -5.917 0.980 1.00 90.62 99 PRO A N 1
ATOM 718 C CA . PRO A 1 99 ? 3.351 -5.435 2.168 1.00 90.62 99 PRO A CA 1
ATOM 719 C C . PRO A 1 99 ? 1.832 -5.594 2.038 1.00 90.62 99 PRO A C 1
ATOM 721 O O . PRO A 1 99 ? 1.169 -5.927 3.015 1.00 90.62 99 PRO A O 1
ATOM 724 N N . VAL A 1 100 ? 1.291 -5.436 0.827 1.00 90.00 100 VAL A N 1
ATOM 725 C CA . VAL A 1 100 ? -0.133 -5.655 0.536 1.00 90.00 100 VAL A CA 1
ATOM 726 C C . VAL A 1 100 ? -0.531 -7.115 0.720 1.00 90.00 100 VAL A C 1
ATOM 728 O O . VAL A 1 100 ? -1.560 -7.394 1.324 1.00 90.00 100 VAL A O 1
ATOM 731 N N . SER A 1 101 ? 0.292 -8.049 0.248 1.00 88.94 101 SER A N 1
ATOM 732 C CA . SER A 1 101 ? 0.025 -9.482 0.398 1.00 88.94 101 SER A CA 1
ATOM 733 C C . SER A 1 101 ? 0.087 -9.906 1.862 1.00 88.94 101 SER A C 1
ATOM 735 O O . SER A 1 101 ? -0.765 -10.663 2.309 1.00 88.94 101 SER A O 1
ATOM 737 N N . ILE A 1 102 ? 1.049 -9.376 2.626 1.00 91.00 102 ILE A N 1
ATOM 738 C CA . ILE A 1 102 ? 1.141 -9.614 4.072 1.00 91.00 102 ILE A CA 1
ATOM 739 C C . ILE A 1 102 ? -0.124 -9.099 4.767 1.00 91.00 102 ILE A C 1
ATOM 741 O O . ILE A 1 102 ? -0.766 -9.845 5.497 1.00 91.00 102 ILE A O 1
ATOM 745 N N . MET A 1 103 ? -0.522 -7.855 4.496 1.00 87.38 103 MET A N 1
ATOM 746 C CA . MET A 1 103 ? -1.730 -7.259 5.074 1.00 87.38 103 MET A CA 1
ATOM 747 C C . MET A 1 103 ? -3.028 -7.957 4.654 1.00 87.38 103 MET A C 1
ATOM 749 O O . MET A 1 103 ? -3.995 -7.907 5.397 1.00 87.38 103 MET A O 1
ATOM 753 N N . ALA A 1 104 ? -3.078 -8.589 3.481 1.00 86.06 104 ALA A N 1
ATOM 754 C CA . ALA A 1 104 ? -4.254 -9.335 3.037 1.00 86.06 104 ALA A CA 1
ATOM 755 C C . ALA A 1 104 ? -4.428 -10.683 3.763 1.00 86.06 104 ALA A C 1
ATOM 757 O O . ALA A 1 104 ? -5.518 -11.252 3.718 1.00 86.06 104 ALA A O 1
ATOM 758 N N . ILE A 1 105 ? -3.358 -11.210 4.371 1.00 85.69 105 ILE A N 1
ATOM 759 C CA . ILE A 1 105 ? -3.342 -12.507 5.066 1.00 85.69 105 ILE A CA 1
ATOM 760 C C . ILE A 1 105 ? -3.548 -12.344 6.582 1.00 85.69 105 ILE A C 1
ATOM 762 O O . ILE A 1 105 ? -4.073 -13.261 7.214 1.00 85.69 105 ILE A O 1
ATOM 766 N N . LEU A 1 106 ? -3.109 -11.215 7.152 1.00 81.06 106 LEU A N 1
ATOM 767 C CA . LEU A 1 106 ? -3.260 -10.867 8.572 1.00 81.06 106 LEU A CA 1
ATOM 768 C C . LEU A 1 106 ? -4.685 -10.406 8.907 1.00 81.06 106 LEU A C 1
ATOM 770 O O . LEU A 1 106 ? -5.152 -10.777 10.006 1.00 81.06 106 LEU A O 1
#

Solvent-accessible surface area (backbone atoms only — not comparable to full-atom values): 5367 Å² total; per-residue (Å²): 134,68,70,64,45,39,48,51,11,40,49,33,23,18,50,18,51,12,49,35,40,73,52,90,49,67,70,57,34,50,54,23,47,50,42,14,51,52,8,47,65,44,18,56,61,48,48,55,50,48,48,46,63,73,28,68,92,44,34,68,62,44,50,50,53,53,48,50,55,53,51,51,49,65,64,48,47,61,57,57,49,50,54,31,32,74,75,49,40,54,50,22,34,42,59,50,32,53,64,37,54,52,63,64,72,108

Mean predicted aligned error: 3.45 Å

Nearest PDB structures (foldseek):
  5oxm-assembly1_A  TM=8.808E-01  e=7.483E-01  Streptococcus thermophilus LMG 18311
  4d2c-assembly1_A  TM=8.754E-01  e=1.128E+00  Streptococcus thermophilus LMG 18311
  4d2d-assembly1_A  TM=8.757E-01  e=1.187E+00  Streptococcus thermophilus LMG 18311
  5d6k-assembly1_A  TM=8.755E-01  e=1.457E+00  Streptococcus thermophilus LMG 18311
  7t3o-assembly1_A  TM=6.622E-01  e=5.526E+00  Rattus norvegicus

pLDDT: mean 93.41, std 5.94, range [53.69, 98.0]

Sequence (106 aa):
SRPFLLIIGLILAGVGLGLIGLCKNYQLVMALAVTSGIGIAAYHPEAARLVNFEAGNQKNTAMSIFGVGGTIGFAIGPFLITAALIQWDLKGTIILILPVSIMAIL

Secondary structure (DSSP, 8-state):
--HHHHHHHHHHHHHHHHHGGG---HHHHHHHHHHHHHHHHHHHHHHHHHHHHHTTT-HHHHHHHHHHHHHHHHHHHHHHHHHHHHHHGGGGGGGGHHHHHHHHH-

Radius of gyration: 15.24 Å; Cα contacts (8 Å, |Δi|>4): 112; chains: 1; bounding box: 38×20×46 Å